Protein AF-A0AA43V2R7-F1 (afdb_monomer_lite)

Radius of gyration: 14.04 Å; chains: 1; bounding box: 33×26×35 Å

Structure (mmCIF, N/CA/C/O backbone):
data_AF-A0AA43V2R7-F1
#
_entry.id   AF-A0AA43V2R7-F1
#
loop_
_atom_site.group_PDB
_atom_site.id
_atom_site.type_symbol
_atom_site.label_atom_id
_atom_site.label_alt_id
_atom_site.label_comp_id
_atom_site.label_asym_id
_atom_site.label_entity_id
_atom_site.label_seq_id
_atom_site.pdbx_PDB_ins_code
_atom_site.Cartn_x
_atom_site.Cartn_y
_atom_site.Cartn_z
_atom_site.occupancy
_atom_site.B_iso_or_equiv
_atom_site.auth_seq_id
_atom_site.auth_comp_id
_atom_site.auth_asym_id
_atom_site.auth_atom_id
_atom_site.pdbx_PDB_model_num
ATOM 1 N N . GLU A 1 1 ? -8.729 18.894 8.782 1.00 38.09 1 GLU A N 1
ATOM 2 C CA . GLU A 1 1 ? -8.999 17.481 8.433 1.00 38.09 1 GLU A CA 1
ATOM 3 C C . GLU A 1 1 ? -7.884 16.493 8.830 1.00 38.09 1 GLU A C 1
ATOM 5 O O . GLU A 1 1 ? -8.132 15.708 9.733 1.00 38.09 1 GLU A O 1
ATOM 10 N N . LEU A 1 2 ? -6.655 16.513 8.279 1.00 44.72 2 LEU A N 1
ATOM 11 C CA . LEU A 1 2 ? -5.622 15.490 8.605 1.00 44.72 2 LEU A CA 1
ATOM 12 C C . LEU A 1 2 ? -4.792 15.712 9.893 1.00 44.72 2 LEU A C 1
ATOM 14 O O . LEU A 1 2 ? -4.077 14.809 10.315 1.00 44.72 2 LEU A O 1
ATOM 18 N N . SER A 1 3 ? -4.862 16.880 10.536 1.00 48.00 3 SER A N 1
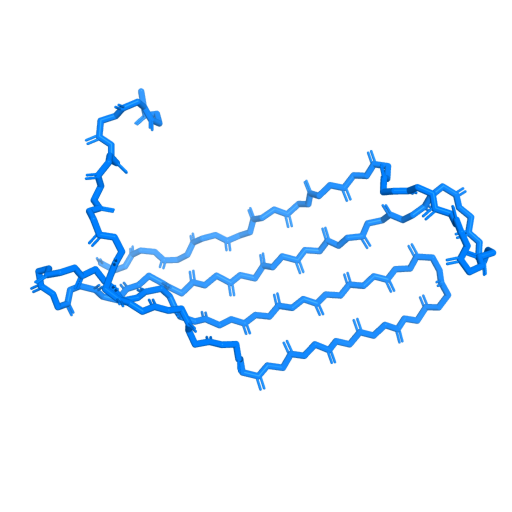ATOM 19 C CA . SER A 1 3 ? -3.969 17.239 11.656 1.00 48.00 3 SER A CA 1
ATOM 20 C C . SER A 1 3 ? -4.364 16.666 13.024 1.00 48.00 3 SER A C 1
ATOM 22 O O . SER A 1 3 ? -3.576 16.757 13.959 1.00 48.00 3 SER A O 1
ATOM 24 N N . ASN A 1 4 ? -5.564 16.092 13.163 1.00 46.66 4 ASN A N 1
ATOM 25 C CA . ASN A 1 4 ? -6.099 15.667 14.466 1.00 46.66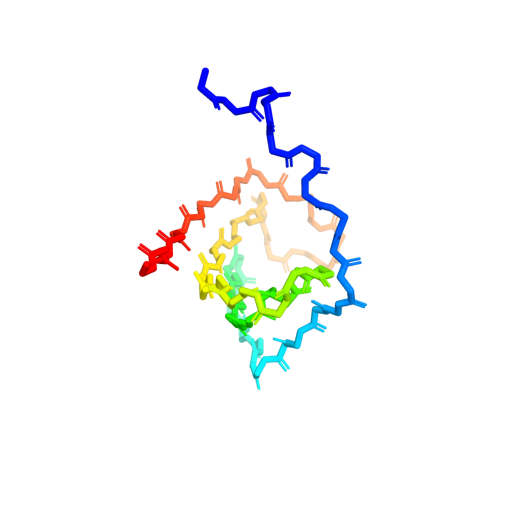 4 ASN A CA 1
ATOM 26 C C . ASN A 1 4 ? -5.984 14.163 14.739 1.00 46.66 4 ASN A C 1
ATOM 28 O O . ASN A 1 4 ? -6.359 13.716 15.818 1.00 46.66 4 ASN A O 1
ATOM 32 N N . HIS A 1 5 ? -5.436 13.387 13.805 1.00 52.03 5 HIS A N 1
ATOM 33 C CA . HIS A 1 5 ? -5.272 11.945 13.957 1.00 52.03 5 HIS A CA 1
ATOM 34 C C . HIS A 1 5 ? -3.796 11.576 14.133 1.00 52.03 5 HIS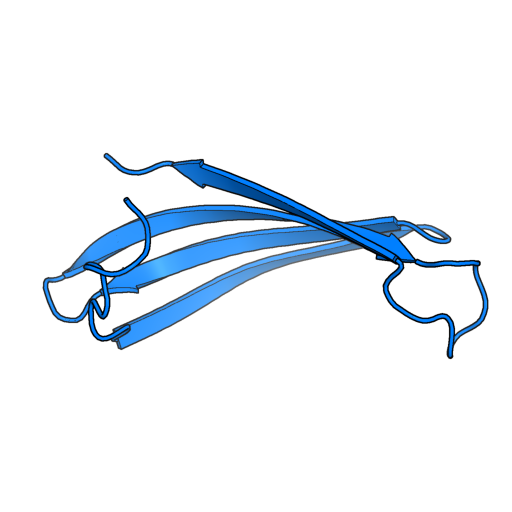 A C 1
ATOM 36 O O . HIS A 1 5 ? -3.283 10.698 13.447 1.00 52.03 5 HIS A O 1
ATOM 42 N N . TYR A 1 6 ? -3.120 12.166 15.129 1.00 52.81 6 TYR A N 1
ATOM 43 C CA . TYR A 1 6 ? -2.018 11.464 15.808 1.00 52.81 6 TYR A CA 1
ATOM 44 C C . TYR A 1 6 ? -2.604 10.309 16.639 1.00 52.81 6 TYR A C 1
ATOM 46 O O . TYR A 1 6 ? -2.392 10.197 17.846 1.00 52.81 6 TYR A O 1
ATOM 54 N N . ASN A 1 7 ? -3.396 9.453 15.995 1.00 61.53 7 ASN A N 1
ATOM 55 C CA . ASN A 1 7 ? -3.771 8.188 16.575 1.00 61.53 7 ASN A CA 1
ATOM 56 C C . ASN A 1 7 ? -2.474 7.400 16.660 1.00 61.53 7 ASN A C 1
ATOM 58 O O . ASN A 1 7 ? -1.826 7.133 15.652 1.00 61.53 7 ASN A O 1
ATOM 62 N N . GLN A 1 8 ? -2.036 7.117 17.882 1.00 81.12 8 GLN A N 1
ATOM 63 C CA . GLN A 1 8 ? -0.831 6.333 18.078 1.00 81.12 8 GLN A CA 1
ATOM 64 C C . GLN A 1 8 ? -1.063 4.961 17.442 1.00 81.12 8 GLN A C 1
ATOM 66 O O . GLN A 1 8 ? -1.867 4.172 17.941 1.00 81.12 8 GLN A O 1
ATOM 71 N N . VAL A 1 9 ? -0.381 4.705 16.330 1.00 88.94 9 VAL A N 1
ATOM 72 C CA . VAL A 1 9 ? -0.362 3.403 15.667 1.00 88.94 9 VAL A CA 1
ATOM 73 C C . VAL A 1 9 ? 0.233 2.388 16.636 1.00 88.94 9 VAL A C 1
ATOM 75 O O . VAL A 1 9 ? 1.288 2.629 17.227 1.00 88.94 9 VAL A O 1
ATOM 78 N N . ALA A 1 10 ? -0.467 1.279 16.847 1.00 93.69 10 ALA A N 1
ATOM 79 C CA . ALA A 1 10 ? 0.037 0.143 17.606 1.00 93.69 10 ALA A CA 1
ATOM 80 C C . ALA A 1 10 ? 0.803 -0.816 16.691 1.00 93.69 10 ALA A C 1
ATOM 82 O O . ALA A 1 10 ? 1.901 -1.246 17.042 1.00 93.69 10 ALA A O 1
ATOM 83 N N . SER A 1 11 ? 0.254 -1.116 15.513 1.00 94.50 11 SER A N 1
ATOM 84 C CA . SER A 1 11 ? 0.916 -1.947 14.508 1.00 94.50 11 SER A CA 1
ATOM 85 C C . SER A 1 11 ? 0.498 -1.592 13.083 1.00 94.50 11 SER A C 1
ATOM 87 O O . SER A 1 11 ? -0.552 -1.000 12.840 1.00 94.50 11 SER A O 1
ATOM 89 N N . LEU A 1 12 ? 1.351 -1.978 12.136 1.00 94.56 12 LEU A N 1
ATOM 90 C CA . LEU A 1 12 ? 1.106 -1.895 10.703 1.00 94.56 12 LEU A CA 1
ATOM 91 C C . LEU A 1 12 ? 1.320 -3.286 10.107 1.00 94.56 12 LEU A C 1
ATOM 93 O O . LEU A 1 12 ? 2.438 -3.800 10.116 1.00 94.56 12 LEU A O 1
ATOM 97 N N . ASN A 1 13 ? 0.255 -3.880 9.583 1.00 96.75 13 ASN A N 1
ATOM 98 C CA . ASN A 1 13 ? 0.279 -5.202 8.976 1.00 96.75 13 ASN A CA 1
ATOM 99 C C . ASN A 1 13 ? 0.218 -5.059 7.458 1.00 96.75 13 ASN A C 1
ATOM 101 O O . ASN A 1 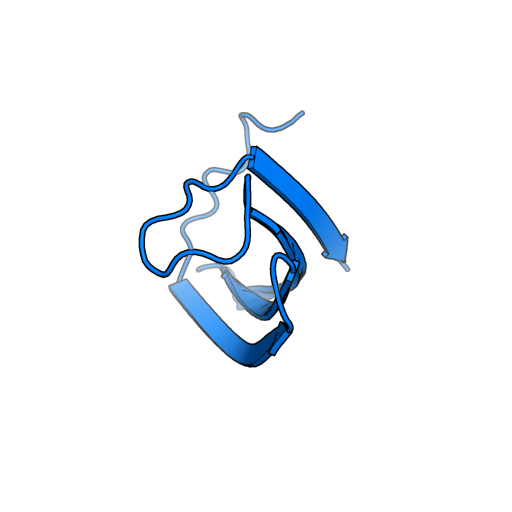13 ? -0.818 -4.699 6.901 1.00 96.75 13 ASN A O 1
ATOM 105 N N . ILE A 1 14 ? 1.326 -5.353 6.780 1.00 97.25 14 ILE A N 1
ATOM 106 C CA . ILE A 1 14 ? 1.380 -5.390 5.315 1.00 97.25 14 ILE A CA 1
ATOM 107 C C . ILE A 1 14 ? 0.962 -6.789 4.864 1.00 97.25 14 ILE A C 1
ATOM 109 O O . ILE A 1 14 ? 1.597 -7.773 5.236 1.00 97.25 14 ILE A O 1
ATOM 113 N N . HIS A 1 15 ? -0.096 -6.880 4.061 1.00 97.81 15 HIS A N 1
ATOM 114 C CA . HIS A 1 15 ? -0.602 -8.164 3.568 1.00 97.81 15 HIS A CA 1
ATOM 115 C C . HIS A 1 15 ? 0.081 -8.592 2.276 1.00 97.81 15 HIS A C 1
ATOM 117 O O . HIS A 1 15 ? 0.439 -9.756 2.112 1.00 97.81 15 HIS A O 1
ATOM 123 N N . SER A 1 16 ? 0.274 -7.655 1.351 1.00 97.31 16 SER A N 1
ATOM 124 C CA . SER A 1 16 ? 1.020 -7.917 0.128 1.00 97.31 16 SER A CA 1
ATOM 125 C C . SER A 1 16 ? 1.640 -6.644 -0.428 1.00 97.31 16 SER A C 1
ATOM 127 O O . SER A 1 16 ? 1.178 -5.526 -0.171 1.00 97.31 16 SER A O 1
ATOM 129 N N . SER A 1 17 ? 2.699 -6.835 -1.206 1.00 97.06 17 SER A N 1
ATOM 130 C CA . SER A 1 17 ? 3.261 -5.818 -2.077 1.00 97.06 17 SER A CA 1
ATOM 131 C C . SER A 1 17 ? 3.530 -6.426 -3.448 1.00 97.06 17 SER A C 1
ATOM 133 O O . SER A 1 17 ? 3.974 -7.568 -3.572 1.00 97.06 17 SER A O 1
ATOM 135 N N . ILE A 1 18 ? 3.220 -5.662 -4.488 1.00 96.88 18 ILE A N 1
ATOM 136 C CA . ILE A 1 18 ? 3.436 -6.038 -5.882 1.00 96.88 18 ILE A CA 1
ATOM 137 C C . ILE A 1 18 ? 4.182 -4.917 -6.590 1.00 96.88 18 ILE A C 1
ATOM 139 O O . ILE A 1 18 ? 3.983 -3.736 -6.299 1.00 96.88 18 ILE A O 1
ATOM 143 N N . THR A 1 19 ? 5.039 -5.280 -7.537 1.00 94.81 19 THR A N 1
ATOM 144 C CA . THR A 1 19 ? 5.761 -4.325 -8.379 1.00 94.81 19 THR A CA 1
ATOM 145 C C . THR A 1 19 ? 5.764 -4.801 -9.823 1.00 94.81 19 THR A C 1
ATOM 147 O O . THR A 1 19 ? 5.829 -5.998 -10.103 1.00 94.81 19 THR A O 1
ATOM 150 N N . HIS A 1 20 ? 5.668 -3.854 -10.753 1.00 93.50 20 HIS A N 1
ATOM 151 C CA . HIS A 1 20 ? 5.771 -4.118 -12.181 1.00 93.50 20 HIS A CA 1
ATOM 152 C C . HIS A 1 20 ? 6.258 -2.866 -12.924 1.00 93.50 20 HIS A C 1
ATOM 154 O O . HIS A 1 20 ? 5.546 -1.866 -13.025 1.00 93.50 20 HIS A O 1
ATOM 160 N N . GLY A 1 21 ? 7.470 -2.919 -13.482 1.00 93.75 21 GLY A N 1
ATOM 161 C CA . GLY A 1 21 ? 8.065 -1.781 -14.187 1.00 93.75 21 GLY A CA 1
ATOM 162 C C . GLY A 1 21 ? 8.259 -0.571 -13.266 1.00 93.75 21 GLY A C 1
ATOM 163 O O . GLY A 1 21 ? 8.948 -0.672 -12.258 1.00 93.75 21 GLY A O 1
ATOM 164 N N . CYS A 1 22 ? 7.652 0.566 -13.617 1.00 96.50 22 CYS A N 1
ATOM 165 C CA . CYS A 1 22 ? 7.666 1.802 -12.823 1.00 96.50 22 CYS A CA 1
ATOM 166 C C . CYS A 1 22 ? 6.450 1.950 -11.891 1.00 96.50 22 CYS A C 1
ATOM 168 O O . CYS A 1 22 ? 6.170 3.053 -11.423 1.00 96.50 22 CYS A O 1
ATOM 170 N N . LEU A 1 23 ? 5.720 0.862 -11.631 1.00 96.94 23 LEU A N 1
ATOM 171 C CA . LEU A 1 23 ? 4.552 0.847 -10.757 1.00 96.94 23 LEU A CA 1
ATOM 172 C C . LEU A 1 23 ? 4.759 -0.117 -9.591 1.00 96.94 23 LEU A C 1
ATOM 174 O O . LEU A 1 23 ? 5.333 -1.199 -9.739 1.00 96.94 23 LEU A O 1
ATOM 178 N N . GLY A 1 24 ? 4.237 0.262 -8.432 1.00 96.81 24 GLY A N 1
ATOM 179 C CA . GLY A 1 24 ? 4.134 -0.595 -7.263 1.00 96.81 24 GLY A CA 1
ATOM 180 C C . GLY A 1 24 ? 2.788 -0.429 -6.579 1.00 96.81 24 GLY A C 1
ATOM 181 O O . GLY A 1 24 ? 2.123 0.595 -6.720 1.00 96.81 24 GLY A O 1
ATOM 182 N N . SER A 1 25 ? 2.388 -1.424 -5.802 1.00 98.00 25 SER A N 1
ATOM 183 C CA . SER A 1 25 ? 1.268 -1.291 -4.880 1.00 98.00 25 SER A CA 1
ATOM 184 C C 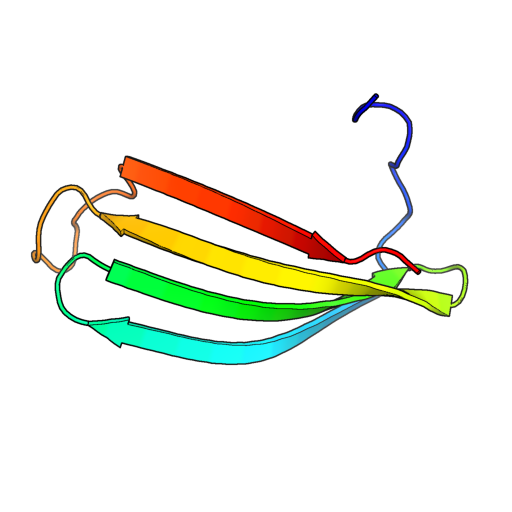. SER A 1 25 ? 1.519 -2.094 -3.613 1.00 98.00 25 SER A C 1
ATOM 186 O O . SER A 1 25 ? 2.211 -3.111 -3.641 1.00 98.00 25 SER A O 1
ATOM 188 N N . MET A 1 26 ? 0.974 -1.620 -2.497 1.00 97.88 26 MET A N 1
ATOM 189 C CA . MET A 1 26 ? 0.891 -2.388 -1.260 1.00 97.88 26 MET A CA 1
ATOM 190 C C . MET A 1 26 ? -0.458 -2.155 -0.598 1.00 97.88 26 MET A C 1
ATOM 192 O O . MET A 1 26 ? -1.029 -1.072 -0.721 1.00 97.88 26 MET A O 1
ATOM 196 N N . HIS A 1 27 ? -0.935 -3.138 0.150 1.00 98.06 27 HIS A N 1
ATOM 197 C CA . HIS A 1 27 ? -2.126 -2.967 0.970 1.00 98.06 27 HIS A CA 1
ATOM 198 C C . HIS A 1 27 ? -1.976 -3.690 2.306 1.00 98.06 27 HIS A C 1
ATOM 200 O O . HIS A 1 27 ? -1.163 -4.612 2.459 1.00 98.06 27 HIS A O 1
ATOM 206 N N . GLY A 1 28 ? -2.766 -3.258 3.279 1.00 97.06 28 GLY A N 1
ATOM 207 C CA . GLY A 1 28 ? -2.648 -3.740 4.641 1.00 97.06 28 GLY A CA 1
ATOM 208 C C . GLY A 1 28 ? -3.658 -3.115 5.585 1.00 97.06 28 GLY A C 1
ATOM 209 O O . GLY A 1 28 ? -4.652 -2.523 5.156 1.00 97.06 28 GLY A O 1
ATOM 210 N N . ILE A 1 29 ? -3.378 -3.282 6.873 1.00 96.50 29 ILE A N 1
ATOM 211 C CA . ILE A 1 29 ? -4.175 -2.755 7.976 1.00 96.50 29 ILE A CA 1
ATOM 212 C C . ILE A 1 29 ? -3.252 -2.011 8.936 1.00 96.50 29 ILE A C 1
ATOM 214 O O . ILE A 1 29 ? -2.215 -2.527 9.352 1.00 96.50 29 ILE A O 1
ATOM 218 N N . GLU A 1 30 ? -3.643 -0.801 9.299 1.00 94.31 30 GLU A N 1
ATOM 219 C CA . GLU A 1 30 ? -3.094 -0.058 10.423 1.00 94.31 30 GLU A CA 1
ATOM 220 C C . GLU A 1 30 ? -3.986 -0.301 11.645 1.00 94.31 30 GLU A C 1
ATOM 222 O O . GLU A 1 30 ? -5.191 -0.062 11.599 1.00 94.31 30 GLU A O 1
ATOM 227 N N . ILE A 1 31 ? -3.404 -0.796 12.736 1.00 94.00 31 ILE A N 1
ATOM 228 C CA . ILE A 1 31 ? -4.110 -1.021 13.999 1.00 94.00 31 ILE A CA 1
ATOM 229 C C . ILE A 1 31 ? -3.693 0.080 14.961 1.00 94.00 31 ILE A C 1
ATOM 231 O O . ILE A 1 31 ? -2.516 0.228 15.301 1.00 94.00 31 ILE A O 1
ATOM 235 N N . LEU A 1 32 ? -4.660 0.863 15.422 1.00 92.06 32 LEU A N 1
ATOM 236 C CA . LEU A 1 32 ? -4.446 1.939 16.381 1.00 92.06 32 LEU A CA 1
ATOM 237 C C . LEU A 1 32 ? -4.355 1.390 17.807 1.00 92.06 32 LEU A C 1
ATOM 239 O O . LEU A 1 32 ? -4.891 0.329 18.115 1.00 92.06 32 LEU A O 1
ATOM 243 N N . LYS A 1 33 ? -3.756 2.144 18.736 1.00 91.56 33 LYS A N 1
ATOM 244 C CA . LYS A 1 33 ? -3.732 1.772 20.167 1.00 91.56 33 LYS A CA 1
ATOM 245 C C . LYS A 1 33 ? -5.114 1.619 20.803 1.00 91.56 33 LYS A C 1
ATOM 247 O O . LYS A 1 33 ? -5.228 0.989 21.847 1.00 91.56 33 LYS A O 1
ATOM 252 N N . THR A 1 34 ? -6.153 2.176 20.187 1.00 90.50 34 THR A N 1
ATOM 253 C CA . THR A 1 34 ? -7.551 1.975 20.592 1.00 90.50 34 THR A CA 1
ATOM 254 C C . THR A 1 34 ? -8.112 0.613 20.172 1.00 90.50 34 THR A C 1
ATOM 256 O O . THR A 1 34 ? -9.220 0.277 20.571 1.00 90.50 34 THR A O 1
ATOM 259 N N . GLY A 1 35 ? -7.385 -0.151 19.351 1.00 90.69 35 GLY A N 1
ATOM 260 C CA . GLY A 1 35 ? -7.859 -1.371 18.699 1.00 90.69 35 GLY A CA 1
ATOM 261 C C . GLY A 1 35 ? -8.614 -1.123 17.391 1.00 90.69 35 GLY A C 1
ATOM 262 O O . GLY A 1 35 ? -9.023 -2.083 16.751 1.00 90.69 35 GLY A O 1
ATOM 263 N N . LYS A 1 36 ? -8.801 0.139 16.974 1.00 91.44 36 LYS A N 1
ATOM 264 C CA . LYS A 1 36 ? -9.430 0.458 15.686 1.00 91.44 36 LYS A CA 1
ATOM 265 C C . LYS A 1 36 ? -8.521 0.045 14.528 1.00 91.44 36 LYS A C 1
ATOM 267 O O . LYS A 1 36 ? -7.339 0.387 14.528 1.00 91.44 36 LYS A O 1
ATOM 272 N N . GLU A 1 37 ? -9.106 -0.618 13.540 1.00 93.81 37 GLU A N 1
ATOM 273 C CA . GLU A 1 37 ? -8.443 -1.020 12.303 1.00 93.81 37 GLU A CA 1
ATOM 274 C C . GLU A 1 37 ? -8.736 -0.014 11.183 1.00 93.81 37 GLU A C 1
ATOM 276 O O . GLU A 1 37 ? -9.854 0.484 11.042 1.00 93.81 37 GLU A O 1
ATOM 281 N N . ILE A 1 38 ? -7.711 0.313 10.402 1.00 93.88 38 ILE A N 1
ATOM 282 C CA . ILE A 1 38 ? -7.802 1.157 9.212 1.00 93.88 38 ILE A CA 1
ATOM 283 C C . ILE A 1 38 ? -7.204 0.370 8.053 1.00 93.88 38 ILE A C 1
ATOM 285 O O . ILE A 1 38 ? -6.008 0.077 8.039 1.00 93.88 38 ILE A O 1
ATOM 289 N N . HIS A 1 39 ? -8.027 0.037 7.063 1.00 95.94 39 HIS A N 1
ATOM 290 C CA . HIS A 1 39 ? -7.562 -0.656 5.869 1.00 95.94 39 HIS A CA 1
ATOM 291 C C . HIS A 1 39 ? -7.024 0.359 4.865 1.00 95.94 39 HIS A C 1
ATOM 293 O O . HIS A 1 39 ? -7.618 1.417 4.649 1.00 95.94 39 HIS A O 1
ATOM 299 N N . PHE A 1 40 ? -5.914 0.032 4.209 1.00 95.69 40 PHE A N 1
ATOM 300 C CA . PHE A 1 40 ? -5.323 0.913 3.208 1.00 95.69 40 PHE A CA 1
ATOM 301 C C . PHE A 1 40 ? -4.853 0.155 1.974 1.00 95.69 40 PHE A C 1
ATOM 303 O O . PHE A 1 40 ? -4.468 -1.014 2.042 1.00 95.69 40 PHE A O 1
ATOM 310 N N . ALA A 1 41 ? -4.817 0.872 0.854 1.00 97.56 41 ALA A N 1
ATOM 311 C CA . ALA A 1 41 ? -4.095 0.496 -0.350 1.00 97.56 41 ALA A CA 1
ATOM 312 C C . ALA A 1 41 ? -3.310 1.703 -0.874 1.00 97.56 41 ALA A C 1
ATOM 314 O O . ALA A 1 41 ? -3.863 2.785 -1.084 1.00 97.56 41 ALA A O 1
ATOM 315 N N . HIS A 1 42 ? -2.016 1.510 -1.105 1.00 97.62 42 HIS A N 1
ATOM 316 C CA . HIS A 1 42 ? -1.125 2.502 -1.688 1.00 97.62 42 HIS A CA 1
ATOM 317 C C . HIS A 1 42 ? -0.700 2.066 -3.083 1.00 97.62 42 HIS A C 1
ATOM 319 O O . HIS A 1 42 ? -0.368 0.902 -3.314 1.00 97.62 42 HIS A O 1
ATOM 325 N N . PHE A 1 43 ? -0.675 3.022 -4.001 1.00 98.00 43 PHE A N 1
ATOM 326 C CA . PHE A 1 43 ? -0.159 2.871 -5.353 1.00 98.00 43 PHE A CA 1
ATOM 327 C C . PHE A 1 43 ? 1.012 3.828 -5.531 1.00 98.00 43 PHE A C 1
ATOM 329 O O . PHE A 1 43 ? 0.893 5.018 -5.237 1.00 98.00 43 PHE A O 1
ATOM 336 N N . PHE A 1 44 ? 2.132 3.294 -5.998 1.00 97.94 44 PHE A N 1
ATOM 337 C CA . PHE A 1 44 ? 3.402 3.984 -6.159 1.00 97.94 44 PHE A CA 1
ATOM 338 C C . PHE A 1 44 ? 3.728 4.087 -7.644 1.00 97.94 44 PHE A C 1
ATOM 340 O O . PHE A 1 44 ? 3.697 3.084 -8.357 1.00 97.94 44 PHE A O 1
ATOM 347 N N . GLU A 1 45 ? 4.074 5.286 -8.092 1.00 98.06 45 GLU A N 1
ATOM 348 C CA . GLU A 1 45 ? 4.626 5.536 -9.420 1.00 98.06 45 GLU A CA 1
ATOM 349 C C . GLU A 1 45 ? 6.079 6.002 -9.254 1.00 98.06 45 GLU A C 1
ATOM 351 O O . GLU A 1 45 ? 6.379 6.852 -8.411 1.00 98.06 45 GLU A O 1
ATOM 356 N N . PHE A 1 46 ? 6.985 5.435 -10.047 1.00 97.69 46 PHE A N 1
ATOM 357 C CA . PHE A 1 46 ? 8.400 5.800 -10.090 1.00 97.69 46 PHE A CA 1
ATOM 358 C C . PHE A 1 46 ? 8.696 6.601 -11.361 1.00 97.69 46 PHE A C 1
ATOM 360 O O . PHE A 1 46 ? 8.063 6.396 -12.396 1.00 97.69 46 PHE A O 1
ATOM 367 N N . GLU A 1 47 ? 9.687 7.493 -11.315 1.00 97.31 47 GLU A N 1
ATOM 368 C CA . GLU A 1 47 ? 10.057 8.340 -12.462 1.00 97.31 47 GLU A CA 1
ATOM 369 C C . GLU A 1 47 ? 10.448 7.531 -13.714 1.00 97.31 47 GLU A C 1
ATOM 371 O O . GLU A 1 47 ? 10.277 7.999 -14.838 1.00 97.31 47 GLU A O 1
ATOM 376 N N . ASN A 1 48 ? 11.009 6.331 -13.533 1.00 93.69 48 ASN A N 1
ATOM 377 C CA . ASN A 1 48 ? 11.378 5.401 -14.601 1.00 93.69 48 ASN A CA 1
ATOM 378 C C . ASN A 1 48 ? 11.592 3.973 -14.039 1.00 93.69 48 ASN A C 1
ATOM 380 O O . ASN A 1 48 ? 11.270 3.701 -12.888 1.00 93.69 48 ASN A O 1
ATOM 384 N N . HIS A 1 49 ? 12.107 3.046 -14.858 1.00 90.62 49 HIS A N 1
ATOM 385 C CA . HIS A 1 49 ? 12.290 1.625 -14.516 1.00 90.62 49 HIS A CA 1
ATOM 386 C C . HIS A 1 49 ? 13.683 1.273 -13.951 1.00 90.62 49 HIS A C 1
ATOM 388 O O . HIS A 1 49 ? 13.985 0.094 -13.756 1.00 90.62 49 HIS A O 1
ATOM 394 N N . LYS A 1 50 ? 14.572 2.255 -13.743 1.00 93.25 50 LYS A N 1
ATOM 395 C CA . LYS A 1 50 ? 15.891 2.004 -13.145 1.00 93.25 50 LYS A CA 1
ATOM 396 C C . LYS A 1 50 ? 15.736 1.652 -11.665 1.00 93.25 50 LYS A C 1
ATOM 398 O O . LYS A 1 50 ? 14.816 2.113 -10.998 1.00 93.25 50 LYS A O 1
ATOM 403 N N . LYS A 1 51 ? 16.668 0.855 -11.132 1.00 88.19 51 LYS A N 1
ATOM 404 C CA . LYS A 1 51 ? 16.635 0.392 -9.729 1.00 88.19 51 LYS A CA 1
ATOM 405 C C . LYS A 1 51 ? 16.707 1.527 -8.702 1.00 88.19 51 LYS A C 1
ATOM 407 O O . LYS A 1 51 ? 16.293 1.339 -7.567 1.00 88.19 51 LYS A O 1
ATOM 412 N N . ASP A 1 52 ? 17.253 2.667 -9.098 1.00 93.56 52 ASP A N 1
ATOM 413 C CA . ASP A 1 52 ? 17.429 3.881 -8.304 1.00 93.56 52 ASP A CA 1
ATOM 414 C C . ASP A 1 52 ? 16.422 4.984 -8.674 1.00 93.56 52 ASP A C 1
ATOM 416 O O . ASP A 1 52 ? 16.575 6.130 -8.245 1.00 93.56 52 ASP A O 1
ATOM 420 N N . ALA A 1 53 ? 15.395 4.660 -9.472 1.00 96.19 53 ALA A N 1
ATOM 421 C CA . ALA A 1 53 ? 14.345 5.604 -9.821 1.00 96.19 53 ALA A CA 1
ATOM 422 C C . ALA A 1 53 ? 13.656 6.132 -8.558 1.00 96.19 53 ALA A C 1
ATOM 424 O O . ALA A 1 53 ? 13.258 5.373 -7.671 1.00 96.19 53 ALA A O 1
ATOM 425 N N . LYS A 1 54 ? 13.499 7.455 -8.483 1.00 96.75 54 LYS A N 1
ATOM 426 C CA . LYS A 1 54 ? 12.800 8.095 -7.371 1.00 96.75 54 LYS A CA 1
ATOM 427 C C . LYS A 1 54 ? 11.296 7.881 -7.497 1.00 96.75 54 LYS A C 1
ATOM 429 O O . LYS A 1 54 ? 10.758 7.710 -8.593 1.00 96.75 54 LYS A O 1
ATOM 434 N N . LEU A 1 55 ? 10.626 7.911 -6.352 1.00 96.38 55 LEU A N 1
ATOM 435 C CA . LEU A 1 55 ? 9.174 7.925 -6.268 1.00 96.38 55 LEU A CA 1
ATOM 436 C C . LEU A 1 55 ? 8.656 9.270 -6.790 1.00 96.38 55 LEU A C 1
ATOM 438 O O . LEU A 1 55 ? 9.046 10.314 -6.271 1.00 96.38 55 LEU A O 1
ATOM 442 N N . SER A 1 56 ? 7.791 9.243 -7.800 1.00 97.25 56 SER A N 1
ATOM 443 C CA . SER A 1 56 ? 7.202 10.447 -8.391 1.00 97.25 56 SER A CA 1
ATOM 444 C C . SER A 1 56 ? 5.825 10.752 -7.808 1.00 97.25 56 SER A C 1
ATOM 446 O O . SER A 1 56 ? 5.468 11.919 -7.642 1.00 97.25 56 SER A O 1
ATOM 448 N N . LYS A 1 57 ? 5.046 9.714 -7.475 1.00 97.81 57 LYS A N 1
ATOM 449 C CA . LYS A 1 57 ? 3.682 9.868 -6.966 1.00 97.81 57 LYS A CA 1
ATOM 450 C C . LYS A 1 57 ? 3.264 8.704 -6.075 1.00 97.81 57 LYS A C 1
ATOM 452 O O . LYS A 1 57 ? 3.617 7.551 -6.315 1.00 97.81 57 LYS A O 1
ATOM 457 N N . VAL A 1 58 ? 2.459 9.032 -5.067 1.00 97.62 58 VAL A N 1
ATOM 458 C CA . VAL A 1 58 ? 1.746 8.067 -4.227 1.00 97.62 58 VAL A CA 1
ATOM 459 C C . VAL A 1 58 ? 0.269 8.412 -4.253 1.00 97.62 58 VAL A C 1
ATOM 461 O O . VAL A 1 58 ? -0.102 9.559 -4.014 1.00 97.62 58 VAL A O 1
ATOM 464 N N . THR A 1 59 ? -0.570 7.421 -4.532 1.00 97.62 59 THR A N 1
ATOM 465 C CA . THR A 1 59 ? -2.025 7.529 -4.378 1.00 97.62 59 THR A CA 1
ATOM 466 C C . THR A 1 59 ? -2.464 6.567 -3.286 1.00 97.62 59 THR A C 1
ATOM 468 O O . THR A 1 59 ? -2.153 5.379 -3.354 1.00 97.62 59 THR A O 1
ATOM 471 N N . SER A 1 60 ? -3.176 7.079 -2.286 1.00 96.12 60 SER A N 1
ATOM 472 C CA . SER A 1 60 ? -3.611 6.306 -1.123 1.00 96.12 60 SER A CA 1
ATOM 473 C C . SER A 1 60 ? -5.128 6.235 -1.071 1.00 96.12 60 SER A C 1
ATOM 475 O O . SER A 1 60 ? -5.794 7.267 -1.088 1.00 96.12 60 SER A O 1
ATOM 477 N N . TYR A 1 61 ? -5.650 5.021 -0.950 1.00 95.75 61 TYR A N 1
ATOM 478 C CA . TYR A 1 61 ? -7.035 4.759 -0.588 1.00 95.75 61 TYR A CA 1
ATOM 479 C C . TYR A 1 61 ? -7.058 4.262 0.8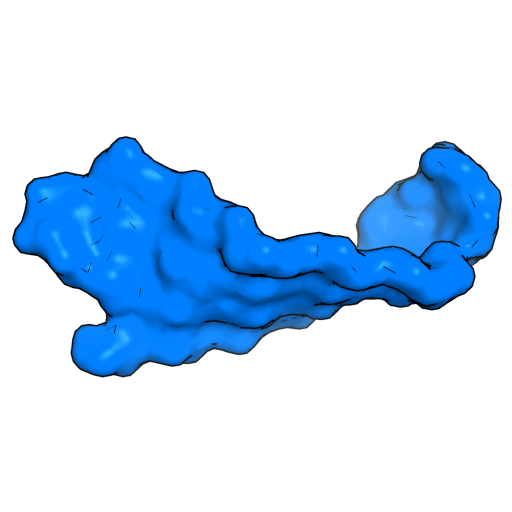46 1.00 95.75 61 TYR A C 1
ATOM 481 O O . TYR A 1 61 ? -6.316 3.345 1.200 1.00 95.75 61 TYR A O 1
ATOM 489 N N . ILE A 1 62 ? -7.892 4.892 1.662 1.00 94.12 62 ILE A N 1
ATOM 490 C CA . ILE A 1 62 ? -8.041 4.581 3.078 1.00 94.12 62 ILE A CA 1
ATOM 491 C C . ILE A 1 62 ? -9.511 4.244 3.294 1.00 94.12 62 ILE A C 1
ATOM 493 O O . ILE A 1 62 ? -10.383 5.035 2.933 1.00 94.12 62 ILE A O 1
ATOM 497 N N . VAL A 1 63 ? -9.771 3.068 3.853 1.00 91.06 63 VAL A N 1
ATOM 498 C CA . VAL A 1 63 ? -11.104 2.614 4.242 1.00 91.06 63 VAL A CA 1
ATOM 499 C C . VAL A 1 63 ? -11.151 2.623 5.761 1.00 91.06 63 VAL A C 1
ATOM 501 O O . VAL A 1 63 ? -10.393 1.917 6.431 1.00 91.06 63 VAL A O 1
ATOM 504 N N . VAL A 1 64 ? -12.008 3.492 6.285 1.00 84.62 64 VAL A N 1
ATOM 505 C CA . VAL A 1 64 ? -12.239 3.674 7.713 1.00 84.62 64 VAL A CA 1
ATOM 506 C C . VAL A 1 64 ? -13.689 3.295 7.967 1.00 84.62 64 VAL A C 1
ATOM 508 O O . VAL A 1 64 ? -14.576 4.029 7.532 1.00 84.62 64 VAL A O 1
ATOM 511 N N . ASP A 1 65 ? -13.905 2.176 8.653 1.00 66.56 65 ASP A N 1
ATOM 512 C CA . ASP A 1 65 ? -15.215 1.829 9.213 1.00 66.56 65 ASP A CA 1
ATOM 513 C C . ASP A 1 65 ? -15.489 2.598 10.522 1.00 66.56 65 ASP A C 1
ATOM 515 O O . ASP A 1 65 ? -14.520 3.022 11.219 1.00 66.56 65 ASP A O 1
#

Sequence (65 aa):
ELSNHYNQVASLNIHSSITHGCLGSMHGIEILKTGKEIHFAHFFEFENHKKDAKLSKVTSYIVVD

Foldseek 3Di:
DPPPPPQPFPDWAWPDKDDDWQKIKTWTWTQGPVRFIKTKIKIWGFPGRDPPTDTPDIDMDIDGD

Organism: Escherichia coli (NCBI:txid562)

Secondary structure (DSSP, 8-state):
-GGG----EEEEEEEEEEEETTEEEEEEEEEETTS-EEEEEEEEEESSSSTTPPEEEEEEEEE--

pLDDT: mean 89.46, std 14.96, range [38.09, 98.06]